Protein AF-A0A9W7HNW8-F1 (afdb_monomer_lite)

Foldseek 3Di:
DPLCLLVPDDQQDDDPPDDPVSVVSNVVNVVSVVVVVVVVVVVVCCVVVVVCVVPVDPVVVVVVVVD

Organism: Hibiscus trionum (NCBI:txid183268)

Sequence (67 aa):
MDIDYAIRKSKPHITDTSNQADLALYERWEQFNRLNIIFIKSKVVANVCGSIEHNENVKELLTIIEK

pLDDT: mean 81.45, std 10.99, range [52.38, 93.75]

Radius of gyration: 19.08 Å; chains: 1; bounding box: 40×24×47 Å

Structure (mmCIF, N/CA/C/O backbone):
data_AF-A0A9W7HNW8-F1
#
_entry.id   AF-A0A9W7HNW8-F1
#
loop_
_atom_site.group_PDB
_atom_site.id
_atom_site.type_symbol
_atom_site.label_atom_id
_atom_site.label_alt_id
_atom_site.label_comp_id
_atom_site.label_asym_id
_atom_site.label_entity_id
_atom_site.label_seq_id
_atom_site.pdbx_PDB_ins_code
_atom_site.Cartn_x
_atom_site.Cartn_y
_atom_site.Cartn_z
_atom_site.occupancy
_atom_site.B_iso_or_equiv
_atom_site.auth_seq_id
_atom_site.auth_comp_id
_atom_site.auth_asym_id
_atom_site.auth_atom_id
_atom_site.pdbx_PDB_model_num
ATOM 1 N N . MET A 1 1 ? -3.383 18.279 -9.387 1.00 63.62 1 MET A N 1
ATOM 2 C CA . MET A 1 1 ? -2.723 17.314 -8.483 1.00 63.62 1 MET A CA 1
ATOM 3 C C . MET A 1 1 ? -3.493 16.008 -8.603 1.00 63.62 1 MET A C 1
ATOM 5 O O . MET A 1 1 ? -4.685 16.017 -8.342 1.00 63.62 1 MET A O 1
ATOM 9 N N . ASP A 1 2 ? -2.867 14.948 -9.112 1.00 75.88 2 ASP A N 1
ATOM 10 C CA . ASP A 1 2 ? -3.523 13.679 -9.476 1.00 75.88 2 ASP A CA 1
ATOM 11 C C . ASP A 1 2 ? -3.438 12.685 -8.305 1.00 75.88 2 ASP A C 1
ATOM 13 O O . ASP A 1 2 ? -2.711 11.698 -8.346 1.00 75.88 2 ASP A O 1
ATOM 17 N N . ILE A 1 3 ? -4.076 13.041 -7.188 1.00 73.19 3 ILE A N 1
ATOM 18 C CA . ILE A 1 3 ? -3.952 12.320 -5.906 1.00 73.19 3 ILE A CA 1
ATOM 19 C C . ILE A 1 3 ? -4.570 10.923 -5.999 1.00 73.19 3 ILE A 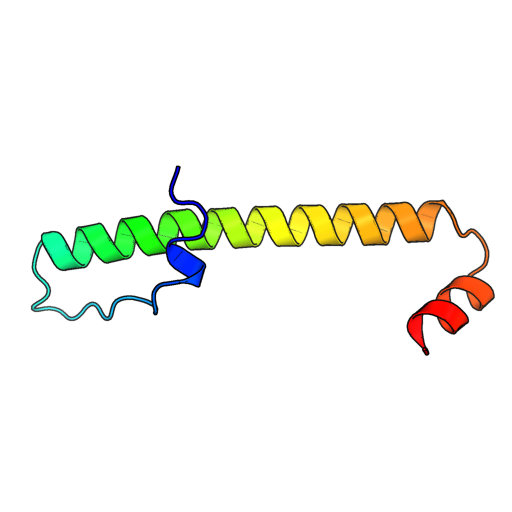C 1
ATOM 21 O O . ILE A 1 3 ? -4.086 9.963 -5.401 1.00 73.19 3 ILE A O 1
ATOM 25 N N . ASP A 1 4 ? -5.626 10.797 -6.792 1.00 80.25 4 ASP A N 1
ATOM 26 C CA . ASP A 1 4 ? -6.337 9.553 -7.044 1.00 80.25 4 ASP A CA 1
ATOM 27 C C . ASP A 1 4 ? -5.664 8.688 -8.123 1.00 80.25 4 ASP A C 1
ATOM 29 O O . ASP A 1 4 ? -6.174 7.617 -8.451 1.00 80.25 4 ASP A O 1
ATOM 33 N N . TYR A 1 5 ? -4.498 9.091 -8.646 1.00 84.81 5 TYR A N 1
ATOM 34 C CA . TYR A 1 5 ? -3.746 8.334 -9.651 1.00 84.81 5 TYR A CA 1
ATOM 35 C C . TYR A 1 5 ? -3.537 6.870 -9.246 1.00 84.81 5 TYR A C 1
ATOM 37 O O . TYR A 1 5 ? -3.836 5.960 -10.017 1.00 84.81 5 TYR A O 1
ATOM 45 N N . ALA A 1 6 ? -3.090 6.637 -8.009 1.00 85.19 6 ALA A N 1
ATOM 46 C CA . ALA A 1 6 ? -2.862 5.292 -7.482 1.00 85.19 6 ALA A CA 1
ATOM 47 C C . ALA A 1 6 ? -4.157 4.501 -7.217 1.00 85.19 6 ALA A C 1
ATOM 49 O O . ALA A 1 6 ? -4.106 3.284 -7.080 1.00 85.19 6 ALA A O 1
ATOM 50 N N . ILE A 1 7 ? -5.308 5.182 -7.155 1.00 85.88 7 ILE A N 1
ATOM 51 C CA . ILE A 1 7 ? -6.630 4.568 -6.967 1.00 85.88 7 ILE A CA 1
ATOM 52 C C . ILE A 1 7 ? -7.206 4.136 -8.321 1.00 85.88 7 ILE A C 1
ATOM 54 O O . ILE A 1 7 ? -7.784 3.060 -8.440 1.00 85.88 7 ILE A O 1
ATOM 58 N N . ARG A 1 8 ? -7.031 4.961 -9.361 1.00 88.62 8 ARG A N 1
ATOM 59 C CA . ARG A 1 8 ? -7.559 4.706 -10.712 1.00 88.62 8 ARG A CA 1
ATOM 60 C C . ARG A 1 8 ? -6.690 3.766 -11.544 1.00 88.62 8 ARG A C 1
ATOM 62 O O . ARG A 1 8 ? -7.168 3.206 -12.530 1.00 88.62 8 ARG A O 1
ATOM 69 N N . LYS A 1 9 ? -5.406 3.633 -11.208 1.00 88.00 9 LYS A N 1
ATOM 70 C CA . LYS A 1 9 ? -4.443 2.802 -11.938 1.00 88.00 9 LYS A CA 1
ATOM 71 C C . LYS A 1 9 ? -4.016 1.609 -11.093 1.00 88.00 9 LYS A C 1
ATOM 73 O O . LYS A 1 9 ? -3.655 1.758 -9.927 1.00 88.00 9 LYS A O 1
ATOM 78 N N . SER A 1 10 ? -4.005 0.429 -11.710 1.00 87.06 10 SER A N 1
ATOM 79 C CA . SER A 1 10 ? -3.390 -0.759 -11.121 1.00 87.06 10 SER A CA 1
ATOM 80 C C . SER A 1 10 ? -1.898 -0.529 -10.884 1.00 87.06 10 SER A C 1
ATOM 82 O O . SER A 1 10 ? -1.257 0.216 -11.630 1.00 87.06 10 SER A O 1
ATOM 84 N N . LYS A 1 11 ? -1.342 -1.211 -9.877 1.00 89.19 11 LYS A N 1
ATOM 85 C CA . LYS A 1 11 ? 0.100 -1.211 -9.612 1.00 89.19 11 LYS A CA 1
ATOM 86 C C . LYS A 1 11 ? 0.868 -1.579 -10.895 1.00 89.19 11 LYS A C 1
ATOM 88 O O . LYS A 1 11 ? 0.608 -2.655 -11.440 1.00 89.19 11 LYS A O 1
ATOM 93 N N . PRO A 1 12 ? 1.795 -0.729 -11.374 1.00 88.81 12 PRO A N 1
ATOM 94 C CA . PRO A 1 12 ? 2.639 -1.061 -12.517 1.00 88.81 12 PRO A CA 1
ATOM 95 C C . PRO A 1 12 ? 3.503 -2.293 -12.226 1.00 88.81 12 PRO A C 1
ATOM 97 O O . PRO A 1 12 ? 4.016 -2.448 -11.114 1.00 88.81 12 PRO A O 1
ATOM 100 N N . HIS A 1 13 ? 3.655 -3.175 -13.214 1.00 88.19 13 HIS A N 1
ATOM 101 C CA . HIS A 1 13 ? 4.515 -4.349 -13.107 1.00 88.19 13 HIS A CA 1
ATOM 102 C C . HIS A 1 13 ? 5.906 -4.004 -13.638 1.00 88.19 13 HIS A C 1
ATOM 104 O O . HIS A 1 13 ? 6.053 -3.714 -14.822 1.00 88.19 13 HIS A O 1
ATOM 110 N N . ILE A 1 14 ? 6.905 -4.019 -12.757 1.00 90.81 14 ILE A N 1
ATOM 111 C CA . ILE A 1 14 ? 8.301 -3.747 -13.100 1.00 90.81 14 ILE A CA 1
ATOM 112 C C . ILE A 1 14 ? 9.061 -5.074 -13.128 1.00 90.81 14 ILE A C 1
ATOM 114 O O . ILE A 1 14 ? 9.063 -5.815 -12.148 1.00 90.81 14 ILE A O 1
ATOM 118 N N . THR A 1 15 ? 9.676 -5.365 -14.270 1.00 89.81 15 THR A N 1
ATOM 119 C CA . THR A 1 15 ? 10.617 -6.472 -14.511 1.00 89.81 15 THR A CA 1
ATOM 120 C C . THR A 1 15 ? 12.024 -5.940 -14.803 1.00 89.81 15 THR A C 1
ATOM 122 O O . THR A 1 15 ? 12.183 -4.747 -15.069 1.00 89.81 15 THR A O 1
ATOM 125 N N . ASP A 1 16 ? 13.032 -6.813 -14.852 1.00 86.88 16 ASP A N 1
ATOM 126 C CA . ASP A 1 16 ? 14.425 -6.442 -15.175 1.00 86.88 16 ASP A CA 1
ATOM 127 C C . ASP A 1 16 ? 14.595 -5.797 -16.565 1.00 86.88 16 ASP A C 1
ATOM 129 O O . ASP A 1 16 ? 15.606 -5.162 -16.846 1.00 86.88 16 ASP A O 1
ATOM 133 N N . THR A 1 17 ? 13.592 -5.934 -17.439 1.00 90.50 17 THR A N 1
ATOM 134 C CA . THR A 1 17 ? 13.570 -5.346 -18.792 1.00 90.50 17 THR A CA 1
ATOM 135 C C . THR A 1 17 ? 12.778 -4.040 -18.891 1.00 90.50 17 THR A C 1
ATOM 137 O O . THR A 1 17 ? 12.607 -3.506 -19.987 1.00 90.50 17 THR A O 1
ATOM 140 N N . SER A 1 18 ? 12.272 -3.526 -17.766 1.00 90.31 18 SER A N 1
ATOM 141 C CA . SER A 1 18 ? 11.442 -2.316 -17.752 1.00 90.31 18 SER A CA 1
ATOM 142 C C . SER A 1 18 ? 12.235 -1.105 -18.215 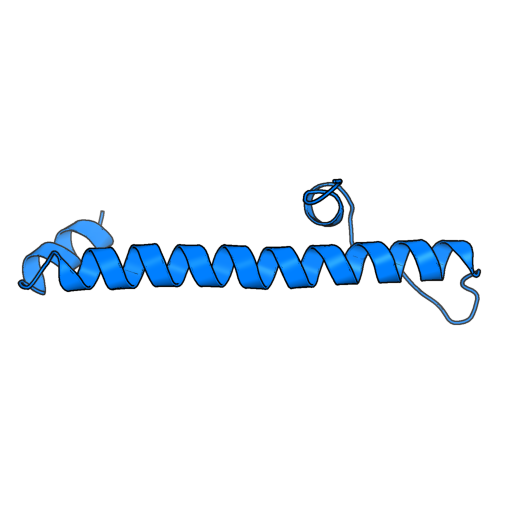1.00 90.31 18 SER A C 1
ATOM 144 O O . SER A 1 18 ? 13.387 -0.908 -17.824 1.00 90.31 18 SER A O 1
ATOM 146 N N . ASN A 1 19 ? 11.603 -0.267 -19.028 1.00 91.44 19 ASN A N 1
ATOM 147 C CA . ASN A 1 19 ? 12.237 0.955 -19.499 1.00 91.44 19 ASN A CA 1
ATOM 148 C C . ASN A 1 19 ? 12.100 2.088 -18.460 1.00 91.44 19 ASN A C 1
ATOM 150 O O . ASN A 1 19 ? 11.387 1.987 -17.460 1.00 91.44 19 ASN A O 1
ATOM 154 N N . GLN A 1 20 ? 12.775 3.211 -18.715 1.00 92.44 20 GLN A N 1
ATOM 155 C CA . GLN A 1 20 ? 12.752 4.372 -17.822 1.00 92.44 20 GLN A CA 1
ATOM 156 C C . GLN A 1 20 ? 11.345 4.972 -17.634 1.00 92.44 20 GLN A C 1
ATOM 158 O O . GLN A 1 20 ? 11.054 5.530 -16.578 1.00 92.44 20 GLN A O 1
ATOM 163 N N . ALA A 1 21 ? 10.459 4.854 -18.627 1.00 90.94 21 ALA A N 1
ATOM 164 C CA . ALA A 1 21 ? 9.089 5.344 -18.512 1.00 90.94 21 ALA A CA 1
ATOM 165 C C . ALA A 1 21 ? 8.247 4.450 -17.588 1.00 90.94 21 ALA A C 1
ATOM 167 O O . ALA A 1 21 ? 7.488 4.972 -16.773 1.00 90.94 21 ALA A O 1
ATOM 168 N N . ASP A 1 22 ? 8.427 3.130 -17.652 1.00 90.31 22 ASP A N 1
ATOM 169 C CA . ASP A 1 22 ? 7.771 2.180 -16.749 1.00 90.31 22 ASP A CA 1
ATOM 170 C C . ASP A 1 22 ? 8.186 2.441 -15.295 1.00 90.31 22 ASP A C 1
ATOM 172 O O . ASP A 1 22 ? 7.335 2.523 -14.406 1.00 90.31 22 ASP A O 1
ATOM 176 N N . LEU A 1 23 ? 9.484 2.667 -15.065 1.00 92.44 23 LEU A N 1
ATOM 177 C CA . LEU A 1 23 ? 10.017 3.038 -13.752 1.00 92.44 23 LEU A CA 1
ATOM 178 C C . LEU A 1 23 ? 9.412 4.354 -13.244 1.00 92.44 23 LEU A C 1
ATOM 180 O O . LEU A 1 23 ? 8.925 4.407 -12.117 1.00 92.44 23 LEU A O 1
ATOM 184 N N . ALA A 1 24 ? 9.341 5.388 -14.088 1.00 91.50 24 ALA A N 1
ATOM 185 C CA . ALA A 1 24 ? 8.731 6.667 -13.719 1.00 91.50 24 ALA A CA 1
ATOM 186 C C . ALA A 1 24 ? 7.230 6.536 -13.384 1.00 91.50 24 ALA A C 1
ATOM 188 O O . ALA A 1 24 ? 6.717 7.209 -12.483 1.00 91.50 24 ALA A O 1
ATOM 189 N N . LEU A 1 25 ? 6.504 5.658 -14.085 1.00 91.00 25 LEU A N 1
ATOM 190 C CA . LEU A 1 25 ? 5.102 5.360 -13.783 1.00 91.00 25 LEU A CA 1
ATOM 191 C C . LEU A 1 25 ? 4.955 4.634 -12.442 1.00 91.00 25 LEU A C 1
ATOM 193 O O . LEU A 1 25 ? 4.016 4.938 -11.699 1.00 91.00 25 LEU A O 1
ATOM 197 N N . TYR A 1 26 ? 5.865 3.708 -12.130 1.00 93.06 26 TYR A N 1
ATOM 198 C CA . TYR A 1 26 ? 5.910 3.027 -10.838 1.00 93.06 26 TYR A CA 1
ATOM 199 C C . TYR A 1 26 ? 6.198 3.998 -9.694 1.00 93.06 26 TYR A C 1
ATOM 201 O O . TYR A 1 26 ? 5.422 4.034 -8.743 1.00 93.06 26 TYR A O 1
ATOM 209 N N . GLU A 1 27 ? 7.236 4.827 -9.804 1.00 92.50 27 GLU A N 1
ATOM 210 C CA . GLU A 1 27 ? 7.596 5.811 -8.775 1.00 92.50 27 GL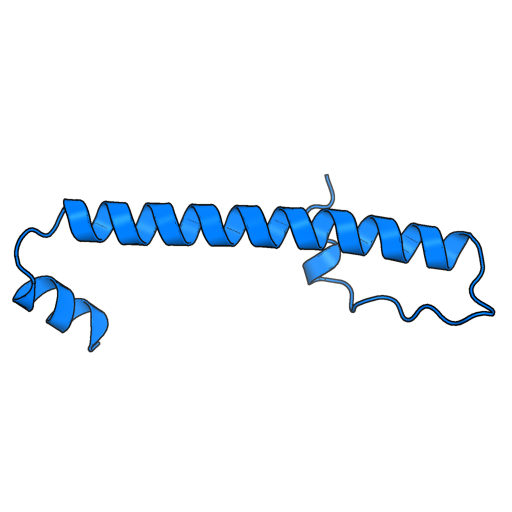U A CA 1
ATOM 211 C C . GLU A 1 27 ? 6.438 6.768 -8.489 1.00 92.50 27 GLU A C 1
ATOM 213 O O . GLU A 1 27 ? 6.067 7.003 -7.335 1.00 92.50 27 GLU A O 1
ATOM 218 N N . ARG A 1 28 ? 5.793 7.270 -9.550 1.00 91.75 28 ARG A N 1
ATOM 219 C CA . ARG A 1 28 ? 4.607 8.119 -9.417 1.00 91.75 28 ARG A CA 1
ATOM 220 C C . ARG A 1 28 ? 3.468 7.380 -8.715 1.00 91.75 28 ARG A C 1
ATOM 222 O O . ARG A 1 28 ? 2.824 7.948 -7.833 1.00 91.75 28 ARG A O 1
ATOM 229 N N . TRP A 1 29 ? 3.196 6.132 -9.098 1.00 93.75 29 TRP A N 1
ATOM 230 C CA . TRP A 1 29 ? 2.164 5.320 -8.452 1.00 93.75 29 TRP A CA 1
ATOM 231 C C . TRP A 1 29 ? 2.476 5.093 -6.966 1.00 93.75 29 TRP A C 1
ATOM 233 O O . TRP A 1 29 ? 1.606 5.298 -6.119 1.00 93.75 29 TRP A O 1
ATOM 243 N N . GLU A 1 30 ? 3.717 4.740 -6.634 1.00 93.50 30 GLU A N 1
ATOM 244 C CA . GLU A 1 30 ? 4.171 4.477 -5.268 1.00 93.50 30 GLU A CA 1
ATOM 245 C C . GLU A 1 30 ? 4.055 5.718 -4.377 1.00 93.50 30 GLU A C 1
ATOM 247 O O . GLU A 1 30 ? 3.533 5.632 -3.260 1.00 93.50 30 GLU A O 1
ATOM 252 N N . GLN A 1 31 ? 4.472 6.882 -4.882 1.00 92.25 31 GLN A N 1
ATOM 253 C CA . GLN A 1 31 ? 4.384 8.147 -4.158 1.00 92.25 31 GLN A CA 1
ATOM 254 C C . GLN A 1 31 ? 2.937 8.467 -3.764 1.00 92.25 31 GLN A C 1
ATOM 256 O O . GLN A 1 31 ? 2.652 8.720 -2.589 1.00 92.25 31 GLN A O 1
ATOM 261 N N . PHE A 1 32 ? 2.007 8.422 -4.724 1.00 91.81 32 PHE A N 1
ATOM 262 C CA . PHE A 1 32 ? 0.596 8.704 -4.454 1.00 91.81 32 PHE A CA 1
ATOM 263 C C . PHE A 1 32 ? -0.056 7.624 -3.587 1.00 91.81 32 PHE A C 1
ATOM 265 O O . PHE A 1 32 ? -0.837 7.955 -2.697 1.00 91.81 32 PHE A O 1
ATOM 272 N N . ASN A 1 33 ? 0.306 6.352 -3.767 1.00 92.38 33 ASN A N 1
ATOM 273 C CA . ASN A 1 33 ? -0.178 5.267 -2.917 1.00 92.38 33 ASN A CA 1
ATOM 274 C C . ASN A 1 33 ? 0.220 5.483 -1.447 1.00 92.38 33 ASN A C 1
ATOM 276 O O . ASN A 1 33 ? -0.622 5.407 -0.552 1.00 92.38 33 ASN A O 1
ATOM 280 N N . ARG A 1 34 ? 1.488 5.827 -1.183 1.00 92.38 34 ARG A N 1
ATOM 281 C CA . ARG A 1 34 ? 1.976 6.086 0.179 1.00 92.38 34 ARG A CA 1
ATOM 282 C C . ARG A 1 34 ? 1.275 7.285 0.819 1.00 92.38 34 ARG A C 1
ATOM 284 O O . ARG A 1 34 ? 0.889 7.204 1.985 1.00 92.38 34 ARG A O 1
ATOM 291 N N . LEU A 1 35 ? 1.078 8.368 0.066 1.00 90.81 35 LEU A N 1
ATOM 292 C CA . LEU A 1 35 ? 0.346 9.546 0.540 1.00 90.81 35 LEU A CA 1
ATOM 293 C C . LEU A 1 35 ? -1.112 9.212 0.871 1.00 90.81 35 LEU A C 1
ATOM 295 O O . LEU A 1 35 ? -1.586 9.571 1.948 1.00 90.81 35 LEU A O 1
ATOM 299 N N . ASN A 1 36 ? -1.798 8.473 -0.002 1.00 88.06 36 ASN A N 1
ATOM 300 C CA . ASN A 1 36 ? -3.185 8.068 0.218 1.00 88.06 36 ASN A CA 1
ATOM 301 C C . ASN A 1 36 ? -3.330 7.166 1.445 1.00 88.06 36 ASN A C 1
ATOM 303 O O . ASN A 1 36 ? -4.243 7.371 2.242 1.00 88.06 36 ASN A O 1
ATOM 307 N N . ILE A 1 37 ? -2.405 6.226 1.658 1.00 89.81 37 ILE A N 1
ATOM 308 C CA . ILE A 1 37 ? -2.392 5.387 2.864 1.00 89.81 37 ILE A CA 1
ATOM 309 C C . ILE A 1 37 ? -2.256 6.246 4.125 1.00 89.81 37 ILE A C 1
ATOM 311 O O . ILE A 1 37 ? -3.004 6.042 5.080 1.00 89.81 37 ILE A O 1
ATOM 315 N N . ILE A 1 38 ? -1.319 7.201 4.148 1.00 90.75 38 ILE A N 1
ATOM 316 C CA . ILE A 1 38 ? -1.120 8.091 5.303 1.00 90.75 38 ILE A CA 1
ATOM 317 C C . ILE A 1 38 ? -2.371 8.941 5.542 1.00 90.75 38 ILE A C 1
ATOM 319 O O . ILE A 1 38 ? -2.825 9.053 6.680 1.00 90.75 38 ILE A O 1
ATOM 323 N N . PHE A 1 39 ? -2.955 9.494 4.479 1.00 86.56 39 PHE A N 1
ATOM 324 C CA . PHE A 1 39 ? -4.157 10.315 4.560 1.00 86.56 39 PHE A CA 1
ATOM 325 C C . PHE A 1 39 ? -5.354 9.530 5.105 1.00 86.56 39 PHE A C 1
ATOM 327 O O . PHE A 1 39 ? -5.986 9.966 6.066 1.00 86.56 39 PHE A O 1
ATOM 334 N N . ILE A 1 40 ? -5.632 8.348 4.546 1.00 87.06 40 ILE A N 1
ATOM 335 C CA . ILE A 1 40 ? -6.727 7.481 4.996 1.00 87.06 40 ILE A CA 1
ATOM 336 C C . ILE A 1 40 ? -6.509 7.076 6.454 1.00 87.06 40 ILE A C 1
ATOM 338 O O . ILE A 1 40 ? -7.414 7.245 7.266 1.00 87.06 40 ILE A O 1
ATOM 342 N N . LYS A 1 41 ? -5.305 6.612 6.817 1.00 85.56 41 LYS A N 1
ATOM 343 C CA . LYS A 1 41 ? -4.980 6.257 8.207 1.00 85.56 41 LYS A CA 1
ATOM 344 C C . LYS A 1 41 ? -5.204 7.433 9.154 1.00 85.56 41 LYS A C 1
ATOM 346 O O . LYS A 1 41 ? -5.841 7.258 10.184 1.00 85.56 41 LYS A O 1
ATOM 351 N N . SER A 1 42 ? -4.734 8.627 8.797 1.00 84.31 42 SER A N 1
ATOM 352 C CA . SER A 1 42 ? -4.921 9.835 9.606 1.00 84.31 42 SER A CA 1
ATOM 353 C C . SER A 1 42 ? -6.399 10.184 9.790 1.00 84.31 42 SER A C 1
ATOM 355 O O . SER A 1 42 ? -6.819 10.472 10.908 1.00 84.31 42 SER A O 1
ATOM 357 N N . LYS A 1 43 ? -7.207 10.107 8.726 1.00 84.94 43 LYS A N 1
ATOM 358 C CA . LYS A 1 43 ? -8.648 10.380 8.795 1.00 84.94 43 LYS A CA 1
ATOM 359 C C . LYS A 1 43 ? -9.405 9.340 9.613 1.00 84.94 43 LYS A C 1
ATOM 361 O O . LYS A 1 43 ? -10.258 9.720 10.406 1.00 84.94 43 LYS A O 1
ATOM 366 N N . VAL A 1 44 ? -9.077 8.059 9.462 1.00 84.50 44 VAL A N 1
ATOM 367 C CA . VAL A 1 44 ? -9.670 6.986 10.271 1.00 84.50 44 VAL A CA 1
ATOM 368 C C . VAL A 1 44 ? -9.317 7.178 11.742 1.00 84.50 44 VAL A C 1
ATOM 370 O O . VAL A 1 44 ? -10.216 7.166 12.569 1.00 84.50 44 VAL A O 1
ATOM 373 N N . VAL A 1 45 ? -8.047 7.428 12.071 1.00 80.19 45 VAL A N 1
ATOM 374 C CA . VAL A 1 45 ? -7.619 7.674 13.457 1.00 80.19 45 VAL A CA 1
ATOM 375 C C . VAL A 1 45 ? -8.325 8.895 14.041 1.00 80.19 45 VAL A C 1
ATOM 377 O O . VAL A 1 45 ? -8.879 8.794 15.126 1.00 80.19 45 VAL A O 1
ATOM 380 N N . ALA A 1 46 ? -8.377 10.018 13.322 1.00 78.44 46 ALA A N 1
ATOM 381 C CA . ALA A 1 46 ? -9.063 11.219 13.796 1.00 78.44 46 ALA A CA 1
ATOM 382 C C . ALA A 1 46 ? -10.564 10.984 14.025 1.00 78.44 46 ALA A C 1
ATOM 384 O O . ALA A 1 46 ? -11.098 11.397 15.049 1.00 78.44 46 ALA A O 1
ATOM 385 N N . ASN A 1 47 ? -11.237 10.288 13.106 1.00 77.38 47 ASN A N 1
ATOM 386 C CA . ASN A 1 47 ? -12.660 9.991 13.242 1.00 77.38 47 ASN A CA 1
ATOM 387 C C . ASN A 1 47 ? -12.929 9.000 14.380 1.00 77.38 47 ASN A C 1
ATOM 389 O O . ASN A 1 47 ? -13.881 9.189 15.128 1.00 77.38 47 ASN A O 1
ATOM 393 N N . VAL A 1 48 ? -12.105 7.960 14.528 1.00 75.19 48 VAL A N 1
ATOM 394 C CA . VAL A 1 48 ? -12.257 6.948 15.582 1.00 75.19 48 VAL A CA 1
ATOM 395 C C . VAL A 1 48 ? -11.930 7.544 16.947 1.00 75.19 48 VAL A C 1
ATOM 397 O O . VAL A 1 48 ? -12.759 7.461 17.844 1.00 75.19 48 VAL A O 1
ATOM 400 N N . CYS A 1 49 ? -10.777 8.198 17.108 1.00 70.56 49 CYS A N 1
ATOM 401 C CA . CYS A 1 49 ? -10.407 8.845 18.368 1.00 70.56 49 CYS A CA 1
ATOM 402 C C . CYS A 1 49 ? -11.386 9.962 18.738 1.00 70.56 49 CYS A C 1
ATOM 404 O O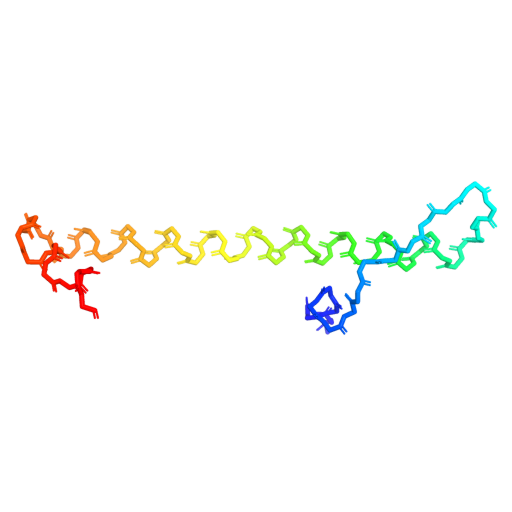 . CYS A 1 49 ? -11.860 9.973 19.864 1.00 70.56 49 CYS A O 1
ATOM 406 N N . GLY A 1 50 ? -11.778 10.825 17.795 1.00 66.06 50 GLY A N 1
ATOM 407 C CA . GLY A 1 50 ? -12.786 11.856 18.057 1.00 66.06 50 GLY A CA 1
ATOM 408 C C . GLY A 1 50 ? -14.155 11.280 18.442 1.00 66.06 50 GLY A C 1
ATOM 409 O O . GLY A 1 50 ? -14.830 11.828 19.306 1.00 66.06 50 GLY 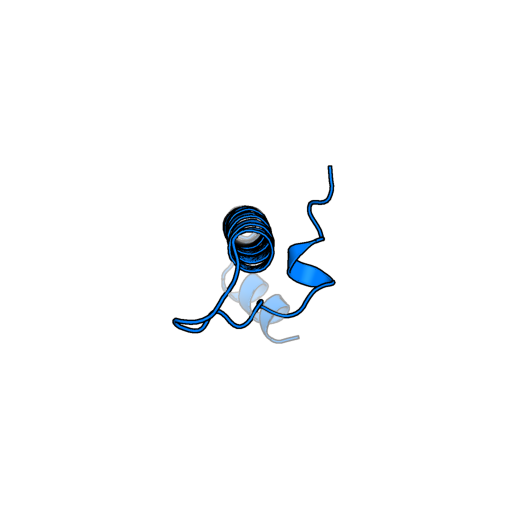A O 1
ATOM 410 N N . SER A 1 51 ? -14.557 10.144 17.859 1.00 62.62 51 SER A N 1
ATOM 411 C CA . SER A 1 51 ? -15.814 9.469 18.229 1.00 62.62 51 SER A CA 1
ATOM 412 C C . SER A 1 51 ? -15.738 8.780 19.594 1.00 62.62 51 SER A C 1
ATOM 414 O O . SER A 1 51 ? -16.740 8.735 20.300 1.00 62.62 51 SER A O 1
ATOM 416 N N . ILE A 1 52 ? -14.569 8.251 19.969 1.00 59.94 52 ILE A N 1
ATOM 417 C CA . ILE A 1 52 ? -14.332 7.631 21.280 1.00 59.94 52 ILE A CA 1
ATOM 418 C C . ILE A 1 52 ? -14.270 8.703 22.375 1.00 59.94 52 ILE A C 1
ATOM 420 O O . ILE A 1 52 ? -14.871 8.526 23.426 1.00 59.94 52 ILE A O 1
ATOM 424 N N . GLU A 1 53 ? -13.597 9.830 22.129 1.00 60.53 53 GLU A N 1
ATOM 425 C CA . GLU A 1 53 ? -13.522 10.956 23.073 1.00 60.53 53 GLU A CA 1
ATOM 426 C C . GLU A 1 53 ? -14.891 11.602 23.327 1.00 60.53 53 GLU A C 1
ATOM 428 O O . GLU A 1 53 ? -15.168 12.032 24.442 1.00 60.53 53 GLU A O 1
ATOM 433 N N . HIS A 1 54 ? -15.775 11.643 22.325 1.00 59.06 54 HIS A N 1
ATOM 434 C CA . HIS A 1 54 ? -17.140 12.147 22.500 1.00 59.06 54 HIS A CA 1
ATOM 435 C C . HIS A 1 54 ? -18.079 11.193 23.240 1.00 59.06 54 HIS A C 1
ATOM 437 O O . HIS A 1 54 ? -19.181 11.600 23.609 1.00 59.06 54 HIS A O 1
ATOM 443 N N . ASN A 1 55 ? -17.688 9.938 23.434 1.00 59.00 55 ASN A N 1
ATOM 444 C CA . ASN A 1 55 ? -18.583 8.908 23.922 1.00 59.00 55 ASN A CA 1
ATOM 445 C C . ASN A 1 55 ? -17.937 8.203 25.120 1.00 59.00 55 ASN A C 1
ATOM 447 O O . ASN A 1 55 ? -17.287 7.169 25.005 1.00 59.00 55 ASN A O 1
ATOM 451 N N . GLU A 1 56 ? -18.110 8.802 26.300 1.00 64.56 56 GLU A N 1
ATOM 452 C CA . GLU A 1 56 ? -17.570 8.305 27.574 1.00 64.56 56 GLU A CA 1
ATOM 453 C C . GLU A 1 56 ? -18.185 6.952 27.997 1.00 64.56 56 GLU A C 1
ATOM 455 O O . GLU A 1 56 ? -17.676 6.280 28.898 1.00 64.56 56 GLU A O 1
ATOM 460 N N . ASN A 1 57 ? -19.273 6.522 27.342 1.00 72.75 57 ASN A N 1
ATOM 461 C CA . ASN A 1 57 ? -19.993 5.294 27.645 1.00 72.75 57 ASN A CA 1
ATOM 462 C C . ASN A 1 57 ? -19.678 4.180 26.633 1.00 72.75 57 ASN A C 1
ATOM 464 O O . ASN A 1 57 ? -20.217 4.113 25.528 1.00 72.75 57 ASN A O 1
ATOM 468 N N . VAL A 1 58 ? -18.866 3.217 27.069 1.00 70.44 58 VAL A N 1
ATOM 469 C CA . VAL A 1 58 ? -18.461 2.049 26.268 1.00 70.44 58 VAL A CA 1
ATOM 470 C C . VAL A 1 58 ? -19.658 1.224 25.759 1.00 70.44 58 VAL A C 1
ATOM 472 O O . VAL A 1 58 ? -19.578 0.660 24.669 1.00 70.44 58 VAL A O 1
ATOM 475 N N . LYS A 1 59 ? -20.786 1.168 26.489 1.00 73.81 59 LYS A N 1
ATOM 476 C CA . LYS A 1 59 ? -21.998 0.463 26.022 1.00 73.81 59 LYS A CA 1
ATOM 477 C C . LYS A 1 59 ? -22.659 1.160 24.835 1.00 73.81 59 LYS A C 1
ATOM 479 O O . LYS A 1 59 ? -23.169 0.468 23.962 1.00 73.81 59 LYS A O 1
ATOM 484 N N . GLU A 1 60 ? -22.660 2.490 24.808 1.00 72.81 60 GLU A N 1
ATOM 485 C CA . GLU A 1 60 ? -23.236 3.271 23.704 1.00 72.81 60 GLU A CA 1
ATOM 486 C C . GLU A 1 60 ? -22.337 3.247 22.466 1.00 72.81 60 GLU A C 1
ATOM 488 O O . GLU A 1 60 ? -22.825 3.209 21.340 1.00 72.81 60 GLU A O 1
ATOM 493 N N . LEU A 1 61 ? -21.017 3.191 22.659 1.00 70.00 61 LEU A N 1
ATOM 494 C CA . LEU A 1 61 ? -20.074 2.941 21.569 1.00 70.00 61 LEU A CA 1
ATOM 495 C C . LEU A 1 61 ? -20.276 1.561 20.929 1.00 70.00 61 LEU A C 1
ATOM 497 O O . LEU A 1 61 ? -20.309 1.457 19.703 1.00 70.00 61 LEU A O 1
ATOM 501 N N . LEU A 1 62 ? -20.427 0.504 21.734 1.00 75.06 62 LEU A N 1
ATOM 502 C CA . LEU A 1 62 ? -20.604 -0.861 21.223 1.00 75.06 62 LEU A CA 1
ATOM 503 C C . LEU A 1 62 ? -21.898 -1.013 20.413 1.00 75.06 62 LEU A C 1
ATOM 505 O O . LEU A 1 62 ? -21.864 -1.608 19.340 1.00 75.06 62 LEU A O 1
ATOM 509 N N . THR A 1 63 ? -23.007 -0.407 20.844 1.00 75.44 63 THR A N 1
ATOM 510 C CA . THR A 1 63 ? -24.275 -0.466 20.094 1.00 75.44 63 THR A CA 1
ATOM 511 C C . THR A 1 63 ? -24.233 0.261 18.748 1.00 75.44 63 THR A C 1
ATOM 513 O O . THR A 1 63 ? -25.016 -0.073 17.860 1.00 75.44 63 THR A O 1
ATOM 516 N N . ILE A 1 64 ? -23.342 1.242 18.568 1.00 69.81 64 ILE A N 1
ATOM 517 C CA . ILE A 1 64 ? -23.129 1.921 17.278 1.00 69.81 64 ILE A CA 1
ATOM 518 C C . ILE A 1 64 ? -22.276 1.059 16.336 1.00 69.81 64 ILE A C 1
ATOM 520 O O . ILE A 1 64 ? -22.538 1.043 15.137 1.00 69.81 64 ILE A O 1
ATOM 524 N N . ILE A 1 65 ? -21.270 0.354 16.867 1.00 70.12 65 ILE A N 1
ATOM 525 C CA . ILE A 1 65 ? -20.357 -0.500 16.085 1.00 70.12 65 ILE A CA 1
ATOM 526 C C . ILE A 1 65 ? -21.027 -1.818 15.666 1.00 70.12 65 ILE A C 1
ATOM 528 O O . ILE A 1 65 ? -20.726 -2.341 14.598 1.00 70.12 65 ILE A O 1
ATOM 532 N N . GLU A 1 66 ? -21.931 -2.358 16.486 1.00 68.38 66 GLU A N 1
ATOM 533 C CA . GLU A 1 66 ? -22.655 -3.611 16.215 1.00 68.38 66 GLU A CA 1
ATOM 534 C C . GLU A 1 66 ? -23.790 -3.480 15.174 1.00 68.38 66 GLU A C 1
ATOM 536 O O . GLU A 1 66 ? -24.498 -4.458 14.921 1.00 68.38 66 GLU A O 1
ATOM 541 N N . LYS A 1 67 ? -23.981 -2.302 14.567 1.00 52.38 67 LYS A N 1
ATOM 542 C CA . LYS A 1 67 ? -25.057 -2.014 13.609 1.00 52.38 67 LYS A CA 1
ATOM 543 C C . LYS A 1 67 ? -24.566 -1.998 12.163 1.00 52.38 67 LYS A C 1
ATOM 545 O O . LYS A 1 67 ? -25.308 -2.531 11.308 1.00 52.38 67 LYS A O 1
#

Secondary structure (DSSP, 8-state):
--TTHHHHSPPP---TT--HHHHHHHHHHHHHHHHHHHHHHHHHHHHHHHHHHT---HHHHHHHHT-

=== Feature glossary ===
Legend for the data blocks above and below:

— What the protein is —

Sequence gives the chain of amino acids in standard one-letter code (A=alanine, C=cysteine, …, Y=tyrosine), read N→C. It is the only feature that is directly encoded by the gene; all structural features are derived from the folded form of this sequence.

The annotation block draws on four external resources. InterPro: which protein families and domains the sequence belongs to. GO: standardized terms for what the protein does, what process it participates in, and where in the cell it acts. CATH: which structural fold it has in the CATH hierarchy. Organism: the species of origin.

— Where its atoms are —

Atomic coordinates in PDBx/mmCIF format — the same representation the Protein Data Bank distributes. Each line of the _atom_site loop places one backbone atom in Cartesian space (units: ångströms, origin: arbitrary).

Six rendered views show the 3D structure from the faces of a cube — i.e. along ±x, ±y, ±z. Rendering representation is drawn randomly per protein from cartoon (secondary-structure ribbons), sticks (backbone bonds), or molecular surface; coloring is either N→C rainbow (blue at the N-terminus through red at the C-terminus) or one color per chain.

— Local backbone conformation —

DSSP 8-state secondary structure assigns each residue one of H (α-helix), G (3₁₀-helix), I (π-helix), E (extended β-strand), B (isolated β-bridge), T (hydrogen-bonded turn), S (bend), or '-' (coil). The assignment is computed from backbone hydrogen-bond geometry via the Kabsch–Sander algorithm.

P-SEA three-state annotation labels each residue as helix, strand, or coil based purely on the geometry of the Cα trace. It serves as a fallback when the full backbone (and thus DSSP) is unavailable.

φ (phi) and ψ (psi) are the two rotatab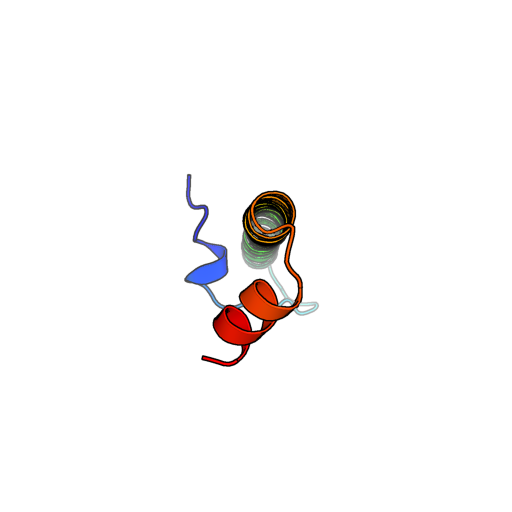le backbone dihedrals per residue: φ is the C(i-1)–N–Cα–C torsion, ψ is the N–Cα–C–N(i+1) torsion, both in degrees on (−180°, 180°]. α-helical residues cluster near (−60°, −45°); β-strand residues near (−120°, +130°). A Ramachandran plot is simply a scatter of (φ, ψ) for every residue.

— Global shape and packing —

Radius of gyration (Rg) is the root-mean-square distance of Cα atoms from their centroid — a single number for overall size and compactness. A globular domain of N residues has Rg ≈ 2.2·N^0.38 Å; an extended or disordered chain has a much larger Rg. The Cα contact count is the number of residue pairs whose Cα atoms are within 8 Å and are more than four positions apart in sequence — a standard proxy for tertiary packing density. The bounding box is the smallest axis-aligned box enclosing all Cα atoms.

Accessible surface area quantifies burial. A residue with SASA near zero is packed into the hydrophobic core; one with SASA >100 Å² sits on the surface. Computed here via the Shrake–Rupley numerical algorithm with a 1.4 Å probe.

The contact map is a binary N×N matrix image: pixel (i, j) is dark where Cα_i and Cα_j are within 8 Å and |i−j|>4. Because the |i−j|>4 filter removes local helical contacts, off-diagonal stripes parallel to the main diagonal indicate parallel β-sheets; stripes perpendicular to it indicate antiparallel β-sheets. The Ramachandran plot scatters every residue's (φ, ψ) pair against the sterically allowed regions. The PAE heatmap renders the predicted-aligned-error matrix.

— Structural neighborhood —

A 3Di character summarizes, for each residue, the relative orientation of the Cα frame of its nearest spatial neighbor. Because it encodes fold topology rather than chemistry, 3Di alignments detect remote structural similarity that sequence alignment misses.

Structural nearest neighbors (via Foldseek easy-search vs the PDB). Reported per hit: target PDB id, E-value, and alignment TM-score. A TM-score above ~0.5 is the conventional threshold for 'same fold'.

— Confidence and disorder —

For AlphaFold models, the B-factor field carries pLDDT — the model's own estimate of local accuracy on a 0–100 scale. Regions with pLDDT<50 should be treated as essentially unmodeled; they often correspond to intrinsically disordered segments.

B-factor (Debye–Waller factor) reflects atomic displacement in the crystal lattice. It is an experimental observable (units Å²), not a prediction; low values mean the atom is pinned down, high values mean it moves or is heterogeneous across the crystal.

Predicted Aligned Error (PAE) is an AlphaFold confidence matrix: entry (i, j) is the expected error in the position of residue j, in ångströms, when the prediction is superimposed on the true structure at residue i. Low PAE within a block of residues means that block is internally rigid and well-predicted; high PAE between two blocks means their relative placement is uncertain even if each block individually is confident.